Protein AF-A0A023FNY1-F1 (afdb_monomer_lite)

Sequence (167 aa):
QRTIRLSPEWPKGYYRKAEVEFKAEHYEDAMESFRKSLQFGADEPKVLEQLRKAKRELERQIRVDNQIPWVGAATGFVLGVLLVVFDVGIREQPLLVNPLWMTLVVMAASAVCYFFARFHRNTLQSQRKTLLEPPLDIFGMCSEKEEKKVPSGSGDAAQEEAKSKTS

Organism: Amblyomma cajennense (NCBI:txid34607)

Structure (mmCIF, N/CA/C/O backbone):
data_AF-A0A023FNY1-F1
#
_entry.id   AF-A0A023FNY1-F1
#
loop_
_atom_site.group_PDB
_atom_site.id
_atom_site.type_symbol
_atom_site.label_atom_id
_atom_site.label_alt_id
_atom_site.label_comp_id
_atom_site.label_asym_id
_atom_site.label_entity_id
_atom_site.label_seq_id
_atom_site.pdbx_PDB_ins_code
_atom_site.Cartn_x
_atom_site.Cartn_y
_atom_site.Cartn_z
_atom_site.occupancy
_atom_site.B_iso_or_equiv
_atom_site.auth_seq_id
_atom_site.auth_comp_id
_atom_site.auth_asym_id
_atom_site.auth_atom_id
_atom_site.pdbx_PDB_model_num
ATOM 1 N N . GLN A 1 1 ? 4.238 -2.567 -33.270 1.00 44.81 1 GLN A N 1
ATOM 2 C CA . GLN A 1 1 ? 4.963 -3.662 -32.580 1.00 44.81 1 GLN A CA 1
ATOM 3 C C . GLN A 1 1 ? 5.806 -4.503 -33.564 1.00 44.81 1 GLN A C 1
ATOM 5 O O . GLN A 1 1 ? 5.544 -5.684 -33.736 1.00 44.81 1 GLN A O 1
ATOM 10 N N . ARG A 1 2 ? 6.826 -3.939 -34.236 1.00 48.81 2 ARG A N 1
ATOM 11 C CA . ARG A 1 2 ? 7.672 -4.703 -35.195 1.00 48.81 2 ARG A CA 1
ATOM 12 C C . ARG A 1 2 ? 9.173 -4.739 -34.868 1.00 48.81 2 ARG A C 1
ATOM 14 O O . ARG A 1 2 ? 9.944 -5.257 -35.658 1.00 48.81 2 ARG A O 1
ATOM 21 N N . THR A 1 3 ? 9.605 -4.254 -33.705 1.00 44.47 3 THR A N 1
ATOM 22 C CA . THR A 1 3 ? 11.032 -4.261 -33.318 1.00 44.47 3 THR A CA 1
ATOM 23 C C . THR A 1 3 ? 11.441 -5.435 -32.425 1.00 44.47 3 THR A C 1
ATOM 25 O O . THR A 1 3 ? 12.621 -5.749 -32.357 1.00 44.47 3 THR A O 1
ATOM 28 N N . ILE A 1 4 ? 10.494 -6.130 -31.786 1.00 46.59 4 ILE A N 1
ATOM 29 C CA . ILE A 1 4 ? 10.798 -7.230 -30.844 1.00 46.59 4 ILE A CA 1
ATOM 30 C C . ILE A 1 4 ? 11.163 -8.535 -31.579 1.00 46.59 4 ILE A C 1
ATOM 32 O O . ILE A 1 4 ? 11.785 -9.417 -31.004 1.00 46.59 4 ILE A O 1
ATOM 36 N N . ARG A 1 5 ? 10.847 -8.655 -32.877 1.00 48.00 5 ARG A N 1
ATOM 37 C CA . ARG A 1 5 ? 11.195 -9.845 -33.675 1.00 48.00 5 ARG A CA 1
ATOM 38 C C . ARG A 1 5 ? 12.576 -9.776 -34.341 1.00 48.00 5 ARG A C 1
ATOM 40 O O . ARG A 1 5 ? 12.981 -10.767 -34.931 1.00 48.00 5 ARG A O 1
ATOM 47 N N . LEU A 1 6 ? 13.283 -8.640 -34.269 1.00 54.94 6 LEU A N 1
ATOM 48 C CA . LEU A 1 6 ? 14.548 -8.448 -34.996 1.00 54.94 6 LEU A CA 1
ATOM 49 C C . LEU A 1 6 ? 15.815 -8.724 -34.163 1.00 54.94 6 LEU A C 1
ATOM 51 O O . LEU A 1 6 ? 16.856 -8.973 -34.757 1.00 54.94 6 LEU A O 1
ATOM 55 N N . SER A 1 7 ? 15.764 -8.697 -32.822 1.00 49.12 7 SER A N 1
ATOM 56 C CA . SER A 1 7 ? 16.882 -9.087 -31.933 1.00 49.12 7 SER A CA 1
ATOM 57 C C . SER A 1 7 ? 16.383 -9.299 -30.485 1.00 49.12 7 SER A C 1
ATOM 59 O O . SER A 1 7 ? 16.051 -8.312 -29.824 1.00 49.12 7 SER A O 1
ATOM 61 N N . PRO A 1 8 ? 16.312 -10.541 -29.963 1.00 58.19 8 PRO A N 1
ATOM 62 C CA . PRO A 1 8 ? 15.825 -10.831 -28.602 1.00 58.19 8 PRO A CA 1
ATOM 63 C C . PRO A 1 8 ? 16.749 -10.329 -27.475 1.00 58.19 8 PRO A C 1
ATOM 65 O O . PRO A 1 8 ? 16.321 -10.239 -26.324 1.00 58.19 8 PRO A O 1
ATOM 68 N N . GLU A 1 9 ? 17.981 -9.942 -27.811 1.00 61.81 9 GLU A N 1
ATOM 69 C CA . GLU A 1 9 ? 19.026 -9.481 -26.889 1.00 61.81 9 GLU A CA 1
ATOM 70 C C . GLU A 1 9 ? 19.275 -7.970 -26.988 1.00 61.81 9 GLU A C 1
ATOM 72 O O . GLU A 1 9 ? 20.410 -7.514 -26.916 1.00 61.81 9 GLU A O 1
ATOM 77 N N . TRP A 1 10 ? 18.241 -7.150 -27.215 1.00 70.62 10 TRP A N 1
ATOM 78 C CA . TRP A 1 10 ? 18.431 -5.696 -27.242 1.00 70.62 10 TRP A CA 1
ATOM 79 C C . TRP A 1 10 ? 18.291 -5.082 -25.834 1.00 70.62 10 TRP A C 1
ATOM 81 O O . TRP A 1 10 ? 17.165 -4.785 -25.412 1.00 70.62 10 TRP A O 1
ATOM 91 N N . PRO A 1 11 ? 19.393 -4.798 -25.104 1.00 76.25 11 PRO A N 1
ATOM 92 C CA . PRO A 1 11 ? 19.345 -4.274 -23.732 1.00 76.25 11 PRO A CA 1
ATOM 93 C C . PRO A 1 11 ? 18.547 -2.967 -23.606 1.00 76.25 11 PRO A C 1
ATOM 95 O O . PRO A 1 11 ? 17.815 -2.750 -22.639 1.00 76.25 11 PRO A O 1
ATOM 98 N N . LYS A 1 12 ? 18.613 -2.103 -24.628 1.00 79.81 12 LYS A N 1
ATOM 99 C CA . LYS A 1 12 ? 17.896 -0.817 -24.662 1.00 79.81 12 LYS A CA 1
ATOM 100 C C . LYS A 1 12 ? 16.374 -0.984 -24.762 1.00 79.81 12 LYS A C 1
ATOM 102 O O . LYS A 1 12 ? 15.640 -0.100 -24.323 1.00 79.81 12 LYS A O 1
ATOM 107 N N . GLY A 1 13 ? 15.899 -2.095 -25.330 1.00 83.81 13 GLY A N 1
ATOM 108 C CA . GLY A 1 13 ? 14.476 -2.433 -25.400 1.00 83.81 13 GLY A CA 1
ATOM 109 C C . GLY A 1 13 ? 13.912 -2.786 -24.025 1.00 83.81 13 GLY A C 1
ATOM 110 O O . GLY A 1 13 ? 12.910 -2.205 -23.609 1.00 83.81 13 GLY A O 1
ATOM 111 N N . TYR A 1 14 ? 14.611 -3.656 -23.290 1.00 86.44 14 TYR A N 1
ATOM 112 C CA . TYR A 1 14 ? 14.255 -4.011 -21.913 1.00 86.44 14 TYR A CA 1
ATOM 113 C C . TYR A 1 14 ? 14.304 -2.805 -20.973 1.00 86.44 14 TYR A C 1
ATOM 115 O O . TYR A 1 14 ? 13.394 -2.635 -20.168 1.00 86.44 14 TYR A O 1
ATOM 123 N N . TYR A 1 15 ? 15.288 -1.912 -21.133 1.00 88.75 15 TYR A N 1
ATOM 124 C CA . TYR A 1 15 ? 15.352 -0.671 -20.356 1.00 88.75 15 TYR A CA 1
ATOM 125 C C . TYR A 1 15 ? 14.120 0.224 -20.568 1.00 88.75 15 TYR A C 1
ATOM 127 O O . TYR A 1 15 ? 13.527 0.709 -19.608 1.00 88.75 15 TYR A O 1
ATOM 135 N N . ARG A 1 16 ? 13.695 0.422 -21.824 1.00 88.12 16 ARG A N 1
ATOM 136 C CA . ARG A 1 16 ? 12.495 1.220 -22.132 1.00 88.12 16 ARG A CA 1
ATOM 137 C C . ARG A 1 16 ? 11.220 0.562 -21.617 1.00 88.12 16 ARG A C 1
ATOM 139 O O . ARG A 1 16 ? 10.349 1.262 -21.115 1.00 88.12 16 ARG A O 1
ATOM 146 N N . LYS A 1 17 ? 11.116 -0.765 -21.734 1.00 89.25 17 LYS A N 1
ATOM 147 C CA . LYS A 1 17 ? 10.001 -1.534 -21.172 1.00 89.25 17 LYS A CA 1
ATOM 148 C C . LYS A 1 17 ? 9.920 -1.335 -19.653 1.00 89.25 17 LYS A C 1
ATOM 150 O O . LYS A 1 17 ? 8.867 -0.950 -19.159 1.00 89.25 17 LYS A O 1
ATOM 155 N N . ALA A 1 18 ? 11.046 -1.477 -18.956 1.00 90.50 18 ALA A N 1
ATOM 156 C CA . ALA A 1 18 ? 11.138 -1.260 -17.515 1.00 90.50 18 ALA A CA 1
ATOM 157 C C . ALA A 1 18 ? 10.764 0.175 -17.106 1.00 90.50 18 ALA A C 1
ATOM 159 O O . ALA A 1 18 ? 10.120 0.378 -16.083 1.00 90.50 18 ALA A O 1
ATOM 160 N N . GLU A 1 19 ? 11.126 1.184 -17.905 1.00 90.12 19 GLU A N 1
ATOM 161 C CA . GLU A 1 19 ? 10.743 2.576 -17.641 1.00 90.12 19 GLU A CA 1
ATOM 162 C C . GLU A 1 19 ? 9.223 2.789 -17.744 1.00 90.12 19 GLU A C 1
ATOM 164 O O . GLU A 1 19 ? 8.644 3.528 -16.944 1.00 90.12 19 GLU A O 1
ATOM 169 N N . VAL A 1 20 ? 8.568 2.136 -18.709 1.00 89.94 20 VAL A N 1
ATOM 170 C CA . VAL A 1 20 ? 7.104 2.168 -18.854 1.00 89.94 20 VAL A CA 1
ATOM 171 C C . VAL A 1 20 ? 6.431 1.447 -17.685 1.00 89.94 20 VAL A C 1
ATOM 173 O O . VAL A 1 20 ? 5.525 2.013 -17.081 1.00 89.94 20 VAL A O 1
ATOM 176 N N . GLU A 1 21 ? 6.911 0.259 -17.310 1.00 89.38 21 GLU A N 1
ATOM 177 C CA . GLU A 1 21 ? 6.413 -0.502 -16.151 1.00 89.38 21 GLU A CA 1
ATOM 178 C C . GLU A 1 21 ? 6.595 0.280 -14.839 1.00 89.38 21 GLU A C 1
ATOM 180 O O . GLU A 1 21 ? 5.681 0.353 -14.017 1.00 89.38 21 GLU A O 1
ATOM 185 N N . PHE A 1 22 ? 7.732 0.963 -14.672 1.00 90.25 22 PHE A N 1
ATOM 186 C CA . PHE A 1 22 ? 7.990 1.820 -13.516 1.00 90.25 22 PHE A CA 1
ATOM 187 C C . PHE A 1 22 ? 7.002 2.994 -13.447 1.00 90.25 22 PHE A C 1
ATOM 189 O O . PHE A 1 22 ? 6.485 3.302 -12.373 1.00 90.25 22 PHE A O 1
ATOM 196 N N . LYS A 1 23 ? 6.703 3.638 -14.584 1.00 87.81 23 LYS A N 1
ATOM 197 C CA . LYS A 1 23 ? 5.699 4.717 -14.661 1.00 87.81 23 LYS A CA 1
ATOM 198 C C . LYS A 1 23 ? 4.268 4.214 -14.468 1.00 87.81 23 LYS A C 1
ATOM 200 O O . LYS A 1 23 ? 3.441 4.973 -13.979 1.00 87.81 23 LYS A O 1
ATOM 205 N N . ALA A 1 24 ? 3.989 2.957 -14.807 1.00 87.00 24 ALA A N 1
ATOM 206 C CA . ALA A 1 24 ? 2.711 2.300 -14.542 1.00 87.00 24 ALA A CA 1
ATOM 207 C C . ALA A 1 24 ? 2.532 1.890 -13.064 1.00 87.00 24 ALA A C 1
ATOM 209 O O . ALA A 1 24 ? 1.502 1.326 -12.712 1.00 87.00 24 ALA A O 1
ATOM 210 N N . GLU A 1 25 ? 3.512 2.176 -12.195 1.00 84.94 25 GLU A N 1
ATOM 211 C CA . GLU A 1 25 ? 3.566 1.744 -10.790 1.00 84.94 25 GLU A CA 1
ATOM 212 C C . GLU A 1 25 ? 3.659 0.220 -10.600 1.00 84.94 25 GLU A C 1
ATOM 214 O O . GLU A 1 25 ? 3.328 -0.305 -9.536 1.00 84.94 25 GLU A O 1
ATOM 219 N N . HIS A 1 26 ? 4.148 -0.494 -11.616 1.00 86.19 26 HIS A N 1
ATOM 220 C CA . HIS A 1 26 ? 4.447 -1.924 -11.565 1.00 86.19 26 HIS A CA 1
ATOM 221 C C . HIS A 1 26 ? 5.915 -2.129 -11.205 1.00 86.19 26 HIS A C 1
ATOM 223 O O . HIS A 1 26 ? 6.753 -2.471 -12.041 1.00 86.19 26 HIS A O 1
ATOM 229 N N . TYR A 1 27 ? 6.257 -1.861 -9.947 1.00 89.50 27 TYR A N 1
ATOM 230 C CA . TYR A 1 27 ? 7.657 -1.875 -9.528 1.00 89.50 27 TYR A CA 1
ATOM 231 C C . TYR A 1 27 ? 8.277 -3.280 -9.526 1.00 89.50 27 TYR A C 1
ATOM 233 O O . TYR A 1 27 ? 9.473 -3.395 -9.787 1.00 89.50 27 TYR A O 1
ATOM 241 N N . GLU A 1 28 ? 7.492 -4.337 -9.290 1.00 89.19 28 GLU A N 1
ATOM 242 C CA . GLU A 1 28 ? 7.970 -5.729 -9.356 1.00 89.19 28 GLU A CA 1
ATOM 243 C C . GLU A 1 28 ? 8.402 -6.110 -10.781 1.00 89.19 28 GLU A C 1
ATOM 245 O O . GLU A 1 28 ? 9.561 -6.480 -10.990 1.00 89.19 28 GLU A O 1
ATOM 250 N N . ASP A 1 29 ? 7.512 -5.919 -11.761 1.00 89.25 29 ASP A N 1
ATOM 251 C CA . ASP A 1 29 ? 7.772 -6.210 -13.178 1.00 89.25 29 ASP A CA 1
ATOM 252 C C . ASP A 1 29 ? 8.922 -5.343 -13.716 1.00 89.25 29 ASP A C 1
ATOM 254 O O . ASP A 1 29 ? 9.862 -5.842 -14.346 1.00 89.25 29 ASP A O 1
ATOM 258 N N . ALA A 1 30 ? 8.921 -4.049 -13.369 1.00 90.50 30 ALA A N 1
ATOM 259 C CA . ALA A 1 30 ? 9.974 -3.117 -13.760 1.00 90.50 30 ALA A CA 1
ATOM 260 C C . ALA A 1 30 ? 11.354 -3.552 -13.245 1.00 90.50 30 ALA A C 1
ATOM 262 O O . ALA A 1 30 ? 12.349 -3.446 -13.966 1.00 90.50 30 ALA A O 1
ATOM 263 N N . MET A 1 31 ? 11.444 -4.061 -12.010 1.00 92.69 31 MET A N 1
ATOM 264 C CA . MET A 1 31 ? 12.701 -4.579 -11.463 1.00 92.69 31 MET A CA 1
ATOM 265 C C . MET A 1 31 ? 13.208 -5.793 -12.243 1.00 92.69 31 MET A C 1
ATOM 267 O O . MET A 1 31 ? 14.418 -5.922 -12.448 1.00 92.69 31 MET A O 1
ATOM 271 N N . GLU A 1 32 ? 12.319 -6.685 -12.674 1.00 90.94 32 GLU A N 1
ATOM 272 C CA . GLU A 1 32 ? 12.692 -7.839 -13.490 1.00 90.94 32 GLU A CA 1
ATOM 273 C C . GLU A 1 32 ? 13.185 -7.408 -14.879 1.00 90.94 32 GLU A C 1
ATOM 275 O O . GLU A 1 32 ? 14.255 -7.842 -15.318 1.00 90.94 32 GLU A O 1
ATOM 280 N N . SER A 1 33 ? 12.472 -6.489 -15.535 1.00 90.25 33 SER A N 1
ATOM 281 C CA . SER A 1 33 ? 12.871 -5.919 -16.826 1.00 90.25 33 SER A CA 1
ATOM 282 C C . SER A 1 33 ? 14.204 -5.159 -16.743 1.00 90.25 33 SER A C 1
ATOM 284 O O . SER A 1 33 ? 15.057 -5.315 -17.623 1.00 90.25 33 SER A O 1
ATOM 286 N N . PHE A 1 34 ? 14.452 -4.404 -15.665 1.00 91.88 34 PHE A N 1
ATOM 287 C CA . PHE A 1 34 ? 15.748 -3.757 -15.427 1.00 91.88 34 PHE A CA 1
ATOM 288 C C . PHE A 1 34 ? 16.875 -4.778 -15.228 1.00 91.88 34 PHE A C 1
ATOM 290 O O . PHE A 1 34 ? 17.933 -4.631 -15.844 1.00 91.88 34 PHE A O 1
ATOM 297 N N . ARG A 1 35 ? 16.663 -5.841 -14.441 1.00 90.81 35 ARG A N 1
ATOM 298 C CA . ARG A 1 35 ? 17.661 -6.915 -14.265 1.00 90.81 35 ARG A CA 1
ATOM 299 C C . ARG A 1 35 ? 18.006 -7.599 -15.585 1.00 90.81 35 ARG A C 1
ATOM 301 O O . ARG A 1 35 ? 19.186 -7.786 -15.867 1.00 90.81 35 ARG A O 1
ATOM 308 N N . LYS A 1 36 ? 17.002 -7.912 -16.411 1.00 89.12 36 LYS A N 1
ATOM 309 C CA . LYS A 1 36 ? 17.214 -8.474 -17.756 1.00 89.12 36 LYS A CA 1
ATOM 310 C C . LYS A 1 36 ? 18.044 -7.529 -18.625 1.00 89.12 36 LYS A C 1
ATOM 312 O O . LYS A 1 36 ? 18.960 -7.974 -19.301 1.00 89.12 36 LYS A O 1
ATOM 317 N N . SER A 1 37 ? 17.799 -6.218 -18.561 1.00 87.31 37 SER A N 1
ATOM 318 C CA . SER A 1 37 ? 18.604 -5.259 -19.330 1.00 87.31 37 SER A CA 1
ATOM 319 C C . SER A 1 37 ? 20.085 -5.223 -18.914 1.00 87.31 37 SER A C 1
ATOM 321 O O . SER A 1 37 ? 20.928 -5.122 -19.801 1.00 87.31 37 SER A O 1
ATOM 323 N N . LEU A 1 38 ? 20.418 -5.386 -17.622 1.00 88.19 38 LEU A N 1
ATOM 324 C CA . LEU A 1 38 ? 21.818 -5.529 -17.176 1.00 88.19 38 LEU A CA 1
ATOM 325 C C . LEU A 1 38 ? 22.455 -6.814 -17.720 1.00 88.19 38 LEU A C 1
ATOM 327 O O . LEU A 1 38 ? 23.578 -6.775 -18.206 1.00 88.19 38 LEU A O 1
ATOM 331 N N . GLN A 1 39 ? 21.727 -7.937 -17.699 1.00 86.75 39 GLN A N 1
ATOM 332 C CA . GLN A 1 39 ? 22.237 -9.222 -18.199 1.00 86.75 39 GLN A CA 1
ATOM 333 C C . GLN A 1 39 ? 22.650 -9.161 -19.678 1.00 86.75 39 GLN A C 1
ATOM 335 O O . GLN A 1 39 ? 23.634 -9.785 -20.059 1.00 86.75 39 GLN A O 1
ATOM 340 N N . PHE A 1 40 ? 21.939 -8.376 -20.494 1.00 83.44 40 PHE A N 1
ATOM 341 C CA . PHE A 1 40 ? 22.250 -8.176 -21.914 1.00 83.44 40 PHE A CA 1
ATOM 342 C C . PHE A 1 40 ? 23.232 -7.016 -22.186 1.00 83.44 40 PHE A C 1
ATOM 344 O O . PHE A 1 40 ? 23.392 -6.612 -23.337 1.00 83.44 40 PHE A O 1
ATOM 351 N N . GLY A 1 41 ? 23.876 -6.448 -21.160 1.00 78.06 41 GLY A N 1
ATOM 352 C CA . GLY A 1 41 ? 24.911 -5.419 -21.325 1.00 78.06 41 GLY A CA 1
ATOM 353 C C . GLY A 1 41 ? 24.384 -3.993 -21.525 1.00 78.06 41 GLY A C 1
ATOM 354 O O . GLY A 1 41 ? 24.986 -3.206 -22.257 1.00 78.06 41 GLY A O 1
ATOM 355 N N . ALA A 1 42 ? 23.246 -3.637 -20.916 1.00 78.75 42 ALA A N 1
ATOM 356 C CA . ALA A 1 42 ? 22.830 -2.234 -20.820 1.00 78.75 42 ALA A CA 1
ATOM 357 C C . ALA A 1 42 ? 23.846 -1.394 -20.022 1.00 78.75 42 ALA A C 1
ATOM 359 O O . ALA A 1 42 ? 24.664 -1.924 -19.282 1.00 78.75 42 ALA A O 1
ATOM 360 N N . ASP A 1 43 ? 23.745 -0.068 -20.143 1.00 79.44 43 ASP A N 1
ATOM 361 C CA . ASP A 1 43 ? 24.565 0.908 -19.413 1.00 79.44 43 ASP A CA 1
ATOM 362 C C . ASP A 1 43 ? 24.435 0.746 -17.882 1.00 79.44 43 ASP A C 1
ATOM 364 O O . ASP A 1 43 ? 23.532 1.301 -17.245 1.00 79.44 43 ASP A O 1
ATOM 368 N N . GLU A 1 44 ? 25.337 -0.057 -17.315 1.00 78.94 44 GLU A N 1
ATOM 369 C CA . GLU A 1 44 ? 25.412 -0.479 -15.912 1.00 78.94 44 GLU A CA 1
ATOM 370 C C . GLU A 1 44 ? 25.109 0.647 -14.906 1.00 78.94 44 GLU A C 1
ATOM 372 O O . GLU A 1 44 ? 24.149 0.506 -14.142 1.00 78.94 44 GLU A O 1
ATOM 377 N N . PRO A 1 45 ? 25.824 1.793 -14.888 1.00 86.31 45 PRO A N 1
ATOM 378 C CA . PRO A 1 45 ? 25.617 2.816 -13.862 1.00 86.31 45 PRO A CA 1
ATOM 379 C C . PRO A 1 45 ? 24.210 3.423 -13.901 1.00 86.31 45 PRO A C 1
ATOM 381 O O . PRO A 1 45 ? 23.570 3.575 -12.856 1.00 86.31 45 PRO A O 1
ATOM 384 N N . LYS A 1 46 ? 23.697 3.729 -15.099 1.00 87.81 46 LYS A N 1
ATOM 385 C CA . LYS A 1 46 ? 22.388 4.370 -15.266 1.00 87.81 46 LYS A CA 1
ATOM 386 C C . LYS A 1 46 ? 21.246 3.416 -14.939 1.00 87.81 46 LYS A C 1
ATOM 388 O O . LYS A 1 46 ? 20.286 3.804 -14.268 1.00 87.81 46 LYS A O 1
ATOM 393 N N . VAL A 1 47 ? 21.316 2.175 -15.418 1.00 88.50 47 VAL A N 1
ATOM 394 C CA . VAL A 1 47 ? 20.247 1.201 -15.168 1.00 88.50 47 VAL A CA 1
ATOM 395 C C . VAL A 1 47 ? 20.234 0.763 -13.706 1.00 88.50 47 VAL A C 1
ATOM 397 O O . VAL A 1 47 ? 19.162 0.640 -13.112 1.00 88.50 47 VAL A O 1
ATOM 400 N N . LEU A 1 48 ? 21.402 0.607 -13.087 1.00 90.75 48 LEU A N 1
ATOM 401 C CA . LEU A 1 48 ? 21.514 0.235 -11.681 1.00 90.75 48 LEU A CA 1
ATOM 402 C C . LEU A 1 48 ? 20.923 1.302 -10.747 1.00 90.75 48 LEU A C 1
ATOM 404 O O . LEU A 1 48 ? 20.290 0.961 -9.744 1.00 90.75 48 LEU A O 1
ATOM 408 N N . GLU A 1 49 ? 21.077 2.589 -11.068 1.00 92.50 49 GLU A N 1
ATOM 409 C CA . GLU A 1 49 ? 20.418 3.672 -10.328 1.00 92.50 49 GLU A CA 1
ATOM 410 C C . GLU A 1 49 ? 18.886 3.560 -10.399 1.00 92.50 49 GLU A C 1
ATOM 412 O O . GLU A 1 49 ? 18.211 3.605 -9.364 1.00 92.50 49 GLU A O 1
ATOM 417 N N . GLN A 1 50 ? 18.336 3.343 -11.598 1.00 91.44 50 GLN A N 1
ATOM 418 C CA . GLN A 1 50 ? 16.892 3.169 -11.795 1.00 91.44 50 GLN A CA 1
ATOM 419 C C . GLN A 1 50 ? 16.367 1.913 -11.091 1.00 91.44 50 GLN A C 1
ATOM 421 O O . GLN A 1 50 ? 15.333 1.973 -10.428 1.00 91.44 50 GLN A O 1
ATOM 426 N N . LEU A 1 51 ? 17.112 0.805 -11.128 1.00 93.12 51 LEU A N 1
ATOM 427 C CA . LEU A 1 51 ? 16.770 -0.425 -10.412 1.00 93.12 51 LEU A CA 1
ATOM 428 C C . LEU A 1 51 ? 16.715 -0.203 -8.893 1.00 93.12 51 LEU A C 1
ATOM 430 O O . LEU A 1 51 ? 15.784 -0.658 -8.227 1.00 93.12 51 LEU A O 1
ATOM 434 N N . ARG A 1 52 ? 17.682 0.530 -8.325 1.00 93.69 52 ARG A N 1
ATOM 435 C CA . ARG A 1 52 ? 17.670 0.897 -6.897 1.00 93.69 52 ARG A CA 1
ATOM 436 C C . ARG A 1 52 ? 16.503 1.813 -6.548 1.00 93.69 52 ARG A C 1
ATOM 438 O O . ARG A 1 52 ? 15.979 1.735 -5.436 1.00 93.69 52 ARG A O 1
ATOM 445 N N . LYS A 1 53 ? 16.112 2.706 -7.458 1.00 93.81 53 LYS A N 1
ATOM 446 C CA . LYS A 1 53 ? 14.930 3.556 -7.288 1.00 93.81 53 LYS A CA 1
ATOM 447 C C . LYS A 1 53 ? 13.649 2.715 -7.296 1.00 93.81 53 LYS A C 1
ATOM 449 O O . LYS A 1 53 ? 12.879 2.818 -6.349 1.00 93.81 53 LYS A O 1
ATOM 454 N N . ALA A 1 54 ? 13.488 1.822 -8.273 1.00 92.62 54 ALA A N 1
ATOM 455 C CA . ALA A 1 54 ? 12.369 0.881 -8.357 1.00 92.62 54 ALA A CA 1
ATOM 456 C C . ALA A 1 54 ? 12.237 0.016 -7.098 1.00 92.62 54 AL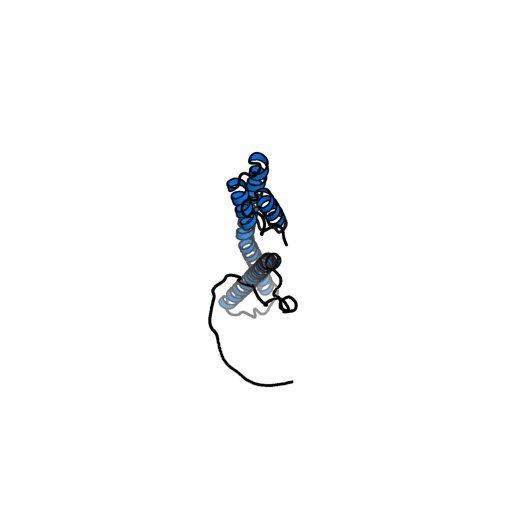A A C 1
ATOM 458 O O . ALA A 1 54 ? 11.154 -0.076 -6.528 1.00 92.62 54 ALA A O 1
ATOM 459 N N . LYS A 1 55 ? 13.353 -0.522 -6.593 1.00 94.12 55 LYS A N 1
ATOM 460 C CA . LYS A 1 55 ? 13.364 -1.308 -5.353 1.00 94.12 55 LYS A CA 1
ATOM 461 C C . LYS A 1 55 ? 12.880 -0.511 -4.137 1.00 94.12 55 LYS A C 1
ATOM 463 O O . LYS A 1 55 ? 12.101 -1.026 -3.342 1.00 94.12 55 LYS A O 1
ATOM 468 N N . ARG A 1 56 ? 13.327 0.741 -3.990 1.00 94.56 56 ARG A N 1
ATOM 469 C CA . ARG A 1 56 ? 12.901 1.607 -2.877 1.00 94.56 56 ARG A CA 1
ATOM 470 C C . ARG A 1 56 ? 11.406 1.909 -2.925 1.00 94.56 56 ARG A C 1
ATOM 472 O O . ARG A 1 56 ? 10.759 1.873 -1.882 1.00 94.56 56 ARG A O 1
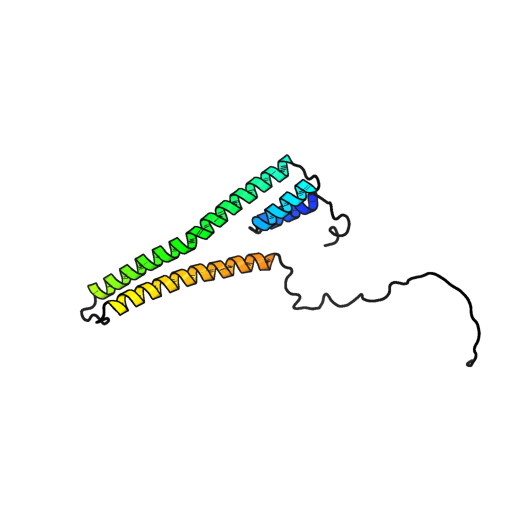ATOM 479 N N . GLU A 1 57 ? 10.864 2.186 -4.109 1.00 91.88 57 GLU A N 1
ATOM 480 C CA . GLU A 1 57 ? 9.427 2.447 -4.256 1.00 91.88 57 GLU A CA 1
ATOM 481 C C . GLU A 1 57 ? 8.586 1.185 -4.038 1.00 91.88 57 GLU A C 1
ATOM 483 O O . GLU A 1 57 ? 7.536 1.266 -3.407 1.00 91.88 57 GLU A O 1
ATOM 488 N N . LEU A 1 58 ? 9.078 0.008 -4.443 1.00 91.38 58 LEU A N 1
ATOM 489 C CA . LEU A 1 58 ? 8.435 -1.271 -4.133 1.00 91.38 58 LEU A CA 1
ATOM 490 C C . LEU A 1 58 ? 8.359 -1.520 -2.622 1.00 91.38 58 LEU A C 1
ATOM 492 O O . LEU A 1 58 ? 7.290 -1.811 -2.096 1.00 91.38 58 LEU A O 1
ATOM 496 N N . GLU A 1 59 ? 9.471 -1.368 -1.899 1.00 91.38 59 GLU A N 1
ATOM 497 C CA . GLU A 1 59 ? 9.485 -1.528 -0.437 1.00 91.38 59 GLU A CA 1
ATOM 498 C C . GLU A 1 59 ? 8.549 -0.527 0.253 1.00 91.38 59 GLU A C 1
ATOM 500 O O . GLU A 1 59 ? 7.887 -0.855 1.245 1.00 91.38 59 GLU A O 1
ATOM 505 N N . ARG A 1 60 ? 8.466 0.696 -0.283 1.00 90.00 60 ARG A N 1
ATOM 506 C CA . ARG A 1 60 ? 7.543 1.721 0.202 1.00 90.00 60 ARG A CA 1
ATOM 507 C C . ARG A 1 60 ? 6.092 1.324 -0.040 1.00 90.00 60 ARG A C 1
ATOM 509 O O . ARG A 1 60 ? 5.302 1.413 0.901 1.00 90.00 60 ARG A O 1
ATOM 516 N N . GLN A 1 61 ? 5.763 0.860 -1.245 1.00 87.38 61 GLN A N 1
ATOM 517 C CA . GLN A 1 61 ? 4.441 0.329 -1.566 1.00 87.38 61 GLN A CA 1
ATOM 518 C C . GLN A 1 61 ? 4.099 -0.840 -0.647 1.00 87.38 61 GLN A C 1
ATOM 520 O O . GLN A 1 61 ? 3.107 -0.748 0.052 1.00 87.38 61 GLN A O 1
ATOM 525 N N . ILE A 1 62 ? 4.946 -1.864 -0.514 1.00 86.44 62 ILE A N 1
ATOM 526 C CA . ILE A 1 62 ? 4.691 -3.020 0.369 1.00 86.44 62 ILE A CA 1
ATOM 527 C C . ILE A 1 62 ? 4.405 -2.581 1.813 1.00 86.44 62 ILE A C 1
ATOM 529 O O . ILE A 1 62 ? 3.501 -3.106 2.467 1.00 86.44 62 ILE A O 1
ATOM 533 N N . ARG A 1 63 ? 5.149 -1.598 2.336 1.00 86.69 63 ARG A N 1
ATOM 534 C CA . ARG A 1 63 ? 4.937 -1.100 3.702 1.00 86.69 63 ARG A CA 1
ATOM 535 C C . ARG A 1 63 ? 3.590 -0.399 3.858 1.00 86.69 63 ARG A C 1
ATOM 537 O O . ARG A 1 63 ? 2.868 -0.685 4.811 1.00 86.69 63 ARG A O 1
ATOM 544 N N . VAL A 1 64 ? 3.262 0.507 2.940 1.00 83.00 64 VAL A N 1
ATOM 545 C CA . VAL A 1 64 ? 1.962 1.193 2.913 1.00 83.00 64 VAL A CA 1
ATOM 546 C C . VAL A 1 64 ? 0.843 0.168 2.724 1.00 83.00 64 VAL A C 1
ATOM 548 O O . VAL A 1 64 ? -0.193 0.230 3.390 1.00 83.00 64 VAL A O 1
ATOM 551 N N . ASP A 1 65 ? 1.093 -0.839 1.895 1.00 82.50 65 ASP A N 1
ATOM 552 C CA . ASP A 1 65 ? 0.163 -1.902 1.572 1.00 82.50 65 ASP A CA 1
ATOM 553 C C . ASP A 1 65 ? -0.204 -2.739 2.790 1.00 82.50 65 ASP A C 1
ATOM 555 O O . ASP A 1 65 ? -1.385 -3.002 3.040 1.00 82.50 65 ASP A O 1
ATOM 559 N N . ASN A 1 66 ? 0.804 -3.057 3.595 1.00 85.12 66 ASN A N 1
ATOM 560 C CA . ASN A 1 66 ? 0.631 -3.746 4.858 1.00 85.12 66 ASN A CA 1
ATOM 561 C C . ASN A 1 66 ? -0.037 -2.873 5.919 1.00 85.12 66 ASN A C 1
ATOM 563 O O . ASN A 1 66 ? -0.773 -3.421 6.726 1.00 85.12 66 ASN A O 1
ATOM 567 N N . GLN A 1 67 ? 0.173 -1.553 5.942 1.00 84.44 67 GLN A N 1
ATOM 568 C CA . GLN A 1 67 ? -0.370 -0.673 6.990 1.00 84.44 67 GLN A CA 1
ATOM 569 C C . GLN A 1 67 ? -1.835 -0.265 6.773 1.00 84.44 67 GLN A C 1
ATOM 571 O O . GLN A 1 67 ? -2.603 -0.227 7.733 1.00 84.44 67 GLN A O 1
ATOM 576 N N . ILE A 1 68 ? -2.257 -0.014 5.532 1.00 81.31 68 ILE A N 1
ATOM 577 C CA . ILE A 1 68 ? -3.636 0.382 5.179 1.00 81.31 68 ILE A CA 1
ATOM 578 C C . ILE A 1 68 ? -4.740 -0.490 5.827 1.00 81.31 68 ILE A C 1
ATOM 580 O O . ILE A 1 68 ? -5.677 0.094 6.378 1.00 81.31 68 ILE A O 1
ATOM 584 N N . PRO A 1 69 ? -4.685 -1.843 5.823 1.00 83.19 69 PRO A N 1
ATOM 585 C CA . PRO A 1 69 ? -5.739 -2.656 6.440 1.00 83.19 69 PRO A CA 1
ATOM 586 C C . PRO A 1 69 ? -5.845 -2.464 7.962 1.00 83.19 69 PRO A C 1
ATOM 588 O O . PRO A 1 69 ? -6.948 -2.523 8.504 1.00 83.19 69 PRO A O 1
ATOM 591 N N . TRP A 1 70 ? -4.732 -2.194 8.650 1.00 84.31 70 TRP A N 1
ATOM 592 C CA . TRP A 1 70 ? -4.724 -1.962 10.100 1.00 84.31 70 TRP A CA 1
ATOM 593 C C . TRP A 1 70 ? -5.286 -0.593 10.462 1.00 84.31 70 TRP A C 1
ATOM 595 O O . TRP A 1 70 ? -6.041 -0.483 11.424 1.00 84.31 70 TRP A O 1
ATOM 605 N N . VAL A 1 71 ? -4.971 0.437 9.671 1.00 85.56 71 VAL A N 1
ATOM 606 C CA . VAL A 1 71 ? -5.530 1.782 9.869 1.00 85.56 71 VAL A CA 1
ATOM 607 C C . VAL A 1 71 ? -7.049 1.752 9.680 1.00 85.56 71 VAL A C 1
ATOM 609 O O . VAL A 1 71 ? -7.774 2.274 10.520 1.00 85.56 71 VAL A O 1
ATOM 612 N N . GLY A 1 72 ? -7.543 1.057 8.647 1.00 84.38 72 GLY A N 1
ATOM 613 C CA . GLY A 1 72 ? -8.983 0.881 8.425 1.00 84.38 72 GLY A CA 1
ATOM 614 C C . GLY A 1 72 ? -9.693 0.146 9.569 1.00 84.38 72 GLY A C 1
ATOM 615 O O . GLY A 1 72 ? -10.758 0.581 10.010 1.00 84.38 72 GLY A O 1
ATOM 616 N N . ALA A 1 73 ? -9.088 -0.924 10.097 1.00 87.00 73 ALA A N 1
ATOM 617 C CA . ALA A 1 73 ? -9.622 -1.643 11.255 1.00 87.00 73 ALA A CA 1
ATOM 618 C C . ALA A 1 73 ? -9.646 -0.769 12.524 1.00 87.00 73 ALA A C 1
ATOM 620 O O . ALA A 1 73 ? -10.654 -0.738 13.229 1.00 87.00 73 ALA A O 1
ATOM 621 N N . ALA A 1 74 ? -8.571 -0.020 12.791 1.00 89.38 74 ALA A N 1
ATOM 622 C CA . ALA A 1 74 ? -8.471 0.863 13.952 1.00 89.38 74 ALA A CA 1
ATOM 623 C C . ALA A 1 74 ? -9.502 2.001 13.897 1.00 89.38 74 ALA A C 1
ATOM 625 O O . ALA A 1 74 ? -10.208 2.240 14.876 1.00 89.38 74 ALA A O 1
ATOM 626 N N . THR A 1 75 ? -9.649 2.665 12.745 1.00 88.25 75 THR A N 1
ATOM 627 C CA . THR A 1 75 ? -10.651 3.726 12.564 1.00 88.25 75 THR A CA 1
ATOM 628 C C . THR A 1 75 ? -12.076 3.187 12.713 1.00 88.25 75 THR A C 1
ATOM 630 O O . THR A 1 75 ? -12.895 3.817 13.382 1.00 88.25 75 THR A O 1
ATOM 633 N N . GLY A 1 76 ? -12.370 2.002 12.163 1.00 88.81 76 GLY A N 1
ATOM 634 C CA . GLY A 1 76 ? -13.676 1.352 12.314 1.00 88.81 76 GLY A CA 1
ATOM 635 C C . GLY A 1 76 ? -13.995 0.965 13.761 1.00 88.81 76 GLY A C 1
ATOM 636 O O . GLY A 1 76 ? -15.125 1.143 14.209 1.00 88.81 76 GLY A O 1
ATOM 637 N N . PHE A 1 77 ? -12.999 0.498 14.519 1.00 90.06 77 PHE A N 1
ATOM 638 C CA . PHE A 1 77 ? -13.160 0.189 15.940 1.00 90.06 77 PHE A CA 1
ATOM 639 C C . PHE A 1 77 ? -13.475 1.443 16.768 1.00 90.06 77 PHE A C 1
ATOM 641 O O . PHE A 1 77 ? -14.433 1.437 17.538 1.00 90.06 77 PHE A O 1
ATOM 648 N N . VAL A 1 78 ? -12.732 2.538 16.569 1.00 92.69 78 VAL A N 1
ATOM 649 C CA . VAL A 1 78 ? -12.960 3.805 17.290 1.00 92.69 78 VAL A CA 1
ATOM 650 C C . VAL A 1 78 ? -14.358 4.363 17.005 1.00 92.69 78 VAL A C 1
ATOM 652 O O . VAL A 1 78 ? -15.065 4.738 17.940 1.00 92.69 78 VAL A O 1
ATOM 655 N N . LEU A 1 79 ? -14.792 4.367 15.738 1.00 88.62 79 LEU A N 1
ATOM 656 C CA . LEU A 1 79 ? -16.140 4.811 15.364 1.00 88.62 79 LEU A CA 1
ATOM 657 C C . LEU A 1 79 ? -17.234 3.887 15.915 1.00 88.62 79 LEU A C 1
ATOM 659 O O . LEU A 1 79 ? -18.267 4.376 16.367 1.00 88.62 79 LEU A O 1
ATOM 663 N N . GLY A 1 80 ? -17.008 2.571 15.923 1.00 88.25 80 GLY A N 1
ATOM 664 C CA . GLY A 1 80 ? -17.948 1.602 16.489 1.00 88.25 80 GLY A CA 1
ATOM 665 C C . GLY A 1 80 ? -18.141 1.783 17.996 1.00 88.25 80 GLY A C 1
ATOM 666 O O . GLY A 1 80 ? -19.275 1.820 18.469 1.00 88.25 80 GLY A O 1
ATOM 667 N N . VAL A 1 81 ? -17.050 1.969 18.745 1.00 88.06 81 VAL A N 1
ATOM 668 C CA . VAL A 1 81 ? -17.099 2.250 20.191 1.00 88.06 81 VAL A CA 1
ATOM 669 C C . VAL A 1 81 ? -17.816 3.575 20.466 1.00 88.06 81 VAL A C 1
ATOM 671 O O . VAL A 1 81 ? -18.658 3.633 21.359 1.00 88.06 81 VAL A O 1
ATOM 674 N N . LEU A 1 82 ? -17.546 4.621 19.677 1.00 87.69 82 LEU A N 1
ATOM 675 C CA . LEU A 1 82 ? -18.225 5.915 19.798 1.00 87.69 82 LEU A CA 1
ATOM 676 C C . LEU A 1 82 ? -19.746 5.786 19.609 1.00 87.69 82 LEU A C 1
ATOM 678 O O . LEU A 1 82 ? -20.511 6.350 20.387 1.00 87.69 82 LEU A O 1
ATOM 682 N N . LEU A 1 83 ? -20.184 5.021 18.605 1.00 83.75 83 LEU A N 1
ATOM 683 C CA . LEU A 1 83 ? -21.601 4.789 18.308 1.00 83.75 83 LEU A CA 1
ATOM 684 C C . LEU A 1 83 ? -22.305 4.088 19.477 1.00 83.75 83 LEU A C 1
ATOM 686 O O . LEU A 1 83 ? -23.399 4.478 19.873 1.00 83.75 83 LEU A O 1
ATOM 690 N N . VAL A 1 84 ? -21.639 3.101 20.077 1.00 85.38 84 VAL A N 1
ATOM 691 C CA . VAL A 1 84 ? -22.140 2.387 21.255 1.00 85.38 84 VAL A CA 1
ATOM 692 C C . VAL A 1 84 ? -22.271 3.304 22.469 1.00 85.38 84 VAL A C 1
ATOM 694 O O . VAL A 1 84 ? -23.284 3.261 23.164 1.00 85.38 84 VAL A O 1
ATOM 697 N N . VAL A 1 85 ? -21.280 4.164 22.714 1.00 84.06 85 VAL A N 1
ATOM 698 C CA . VAL A 1 85 ? -21.341 5.154 23.801 1.00 84.06 85 VAL A CA 1
ATOM 699 C C . VAL A 1 85 ? -22.478 6.152 23.569 1.00 84.06 85 VAL A C 1
ATOM 701 O O . VAL A 1 85 ? -23.184 6.505 24.511 1.00 84.06 85 VAL A O 1
ATOM 704 N N . PHE A 1 86 ? -22.690 6.577 22.323 1.00 82.06 86 PHE A N 1
ATOM 705 C CA . PHE A 1 86 ? -23.777 7.482 21.954 1.00 82.06 86 PHE A CA 1
ATOM 706 C C . PHE A 1 86 ? -25.160 6.839 22.151 1.00 82.06 86 PHE A C 1
ATOM 708 O O . PHE A 1 86 ? -26.070 7.487 22.663 1.00 82.06 86 PHE A O 1
ATOM 715 N N . ASP A 1 87 ? -25.309 5.558 21.801 1.00 79.56 87 ASP A N 1
ATOM 716 C CA . ASP A 1 87 ? -26.561 4.810 21.964 1.00 79.56 87 ASP A CA 1
ATOM 717 C C . ASP A 1 87 ? -26.930 4.611 23.445 1.00 79.56 87 ASP A C 1
ATOM 719 O O . ASP A 1 87 ? -28.079 4.835 23.822 1.00 79.56 87 ASP A O 1
ATOM 723 N N . VAL A 1 88 ? -25.948 4.296 24.303 1.00 75.88 88 VAL A N 1
ATOM 724 C CA . VAL A 1 88 ? -26.154 4.149 25.760 1.00 75.88 88 VAL A CA 1
ATOM 725 C C . VAL A 1 88 ? -26.347 5.493 26.465 1.00 75.88 88 VAL A C 1
ATOM 727 O O . VAL A 1 88 ? -27.084 5.570 27.444 1.00 75.88 88 VAL A O 1
ATOM 730 N N . GLY A 1 89 ? -25.678 6.552 26.005 1.00 75.88 89 GLY A N 1
ATOM 731 C CA . GLY A 1 89 ? -25.699 7.857 26.669 1.00 75.88 89 GLY A CA 1
ATOM 732 C C . GLY A 1 89 ? -26.937 8.709 26.384 1.00 75.88 89 GLY A C 1
ATOM 733 O O . GLY A 1 89 ? -27.230 9.608 27.166 1.00 75.88 89 GLY A O 1
ATOM 734 N N . ILE A 1 90 ? -27.642 8.469 25.270 1.00 73.31 90 ILE A N 1
ATOM 735 C CA . ILE A 1 90 ? -28.707 9.368 24.783 1.00 73.31 90 ILE A CA 1
ATOM 736 C C . ILE A 1 90 ? -30.091 8.697 24.731 1.00 73.31 90 ILE A C 1
ATOM 738 O O . ILE A 1 90 ? -31.098 9.404 24.767 1.00 73.31 90 ILE A O 1
ATOM 742 N N . ARG A 1 91 ? -30.198 7.359 24.680 1.00 71.88 91 ARG A N 1
ATOM 743 C CA . ARG A 1 91 ? -31.505 6.671 24.696 1.00 71.88 91 ARG A CA 1
ATOM 744 C C . ARG A 1 91 ? -31.924 6.267 26.109 1.00 71.88 91 ARG A C 1
ATOM 746 O O . ARG A 1 91 ? -31.258 5.471 26.755 1.00 71.88 91 ARG A O 1
ATOM 753 N N . GLU A 1 92 ? -33.116 6.692 26.525 1.00 64.44 92 GLU A N 1
ATOM 754 C CA . GLU A 1 92 ? -33.749 6.254 27.784 1.00 64.44 92 GLU A CA 1
ATOM 755 C C . GLU A 1 92 ? -34.289 4.807 27.742 1.00 64.44 92 GLU A C 1
ATOM 757 O O . GLU A 1 92 ? -34.670 4.249 28.768 1.00 64.44 92 GLU A O 1
ATOM 762 N N . GLN A 1 93 ? -34.300 4.168 26.565 1.00 63.59 93 GLN A N 1
ATOM 763 C CA . GLN A 1 93 ? -34.649 2.755 26.394 1.00 63.59 93 GLN A CA 1
ATOM 764 C C . GLN A 1 93 ? -33.502 2.026 25.681 1.00 63.59 93 GLN A C 1
ATOM 766 O O . GLN A 1 93 ? -33.383 2.142 24.456 1.00 63.59 93 GLN A O 1
ATOM 771 N N . PRO A 1 94 ? -32.641 1.285 26.405 1.00 62.25 94 PRO A N 1
ATOM 772 C CA . PRO A 1 94 ? -31.595 0.489 25.780 1.00 62.25 94 PRO A CA 1
ATOM 773 C C . PRO A 1 94 ? -32.248 -0.645 24.975 1.00 62.25 94 PRO A C 1
ATOM 775 O O . PRO A 1 94 ? -32.705 -1.643 25.528 1.00 62.25 94 PRO A O 1
ATOM 778 N N . LEU A 1 95 ? -32.308 -0.490 23.649 1.00 55.31 95 LEU A N 1
ATOM 779 C CA . LEU A 1 95 ? -32.878 -1.479 22.717 1.00 55.31 95 LEU A CA 1
ATOM 780 C C . LEU A 1 95 ? -32.090 -2.805 22.693 1.00 55.31 95 LEU A C 1
ATOM 782 O O . LEU A 1 95 ? -32.587 -3.818 22.206 1.00 55.31 95 LEU A O 1
ATOM 786 N N . LEU A 1 96 ? -30.871 -2.814 23.238 1.00 58.81 96 LEU A N 1
ATOM 787 C CA . LEU A 1 96 ? -29.987 -3.970 23.343 1.00 58.81 96 LEU A CA 1
ATOM 788 C C . LEU A 1 96 ? -29.932 -4.444 24.800 1.00 58.81 96 LEU A C 1
ATOM 790 O O . LEU A 1 96 ? -28.991 -4.156 25.530 1.00 58.81 96 LEU A O 1
ATOM 794 N N . VAL A 1 97 ? -30.945 -5.202 25.223 1.00 63.28 97 VAL A N 1
ATOM 795 C CA . VAL A 1 97 ? -31.056 -5.759 26.591 1.00 63.28 97 VAL A CA 1
ATOM 796 C C . VAL A 1 97 ? -29.852 -6.647 26.959 1.00 63.28 97 VAL A C 1
ATOM 798 O O . VAL A 1 97 ? -29.541 -6.835 28.131 1.00 63.28 97 VAL A O 1
ATOM 801 N N . ASN A 1 98 ? -29.145 -7.172 25.949 1.00 80.38 98 ASN A N 1
ATOM 802 C CA . ASN A 1 98 ? -28.036 -8.102 26.119 1.00 80.38 98 ASN A CA 1
ATO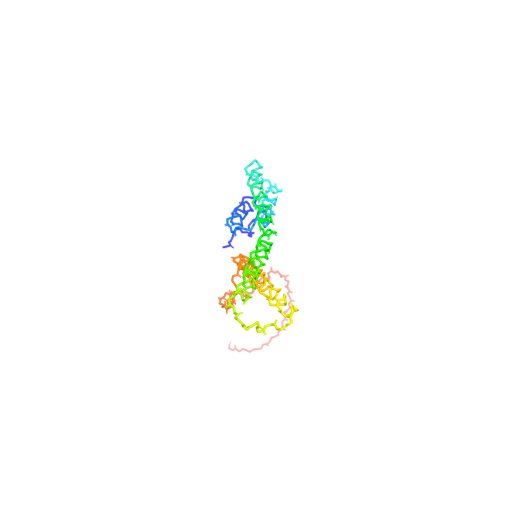M 803 C C . ASN A 1 98 ? -26.704 -7.494 25.633 1.00 80.38 98 ASN A C 1
ATOM 805 O O . ASN A 1 98 ? -26.566 -7.229 24.432 1.00 80.38 98 ASN A O 1
ATOM 809 N N . PRO A 1 99 ? -25.679 -7.388 26.501 1.00 80.50 99 PRO A N 1
ATOM 810 C CA . PRO A 1 99 ? -24.373 -6.807 26.162 1.00 80.50 99 PRO A CA 1
ATOM 811 C C . PRO A 1 99 ? -23.635 -7.547 25.032 1.00 80.50 99 PRO A C 1
ATOM 813 O O . PRO A 1 99 ? -22.768 -6.974 24.377 1.00 80.50 99 PRO A O 1
ATOM 816 N N . LEU A 1 100 ? -24.012 -8.798 24.747 1.00 81.81 100 LEU A N 1
ATOM 817 C CA . LEU A 1 100 ? -23.482 -9.581 23.628 1.00 81.81 100 LEU A CA 1
ATOM 818 C C . LEU A 1 100 ? -23.854 -9.012 22.252 1.00 81.81 100 LEU A C 1
ATOM 820 O O . LEU A 1 100 ? -23.019 -9.011 21.356 1.00 81.81 100 LEU A O 1
ATOM 824 N N . TRP A 1 101 ? -25.079 -8.516 22.056 1.00 80.75 101 TRP A N 1
ATOM 825 C CA . TRP A 1 101 ? -25.487 -7.976 20.750 1.00 80.75 101 TRP A CA 1
ATOM 826 C C . TRP A 1 101 ? -24.816 -6.635 20.451 1.00 80.75 101 TRP A C 1
ATOM 828 O O . TRP A 1 101 ? -24.498 -6.335 19.304 1.00 80.75 101 TRP A O 1
ATOM 838 N N . MET A 1 102 ? -24.530 -5.864 21.495 1.00 76.69 102 MET A N 1
ATOM 839 C CA . MET A 1 102 ? -23.846 -4.579 21.411 1.00 76.69 102 MET A CA 1
ATOM 840 C C . MET A 1 102 ? -22.406 -4.744 20.903 1.00 76.69 102 MET A C 1
ATOM 842 O O . MET A 1 102 ? -21.986 -4.041 19.985 1.00 76.69 102 MET A O 1
ATOM 846 N N . THR A 1 103 ? -21.671 -5.738 21.416 1.00 85.00 103 THR A N 1
ATOM 847 C CA . THR A 1 103 ? -20.324 -6.061 20.916 1.00 85.00 103 THR A CA 1
ATOM 848 C C . THR A 1 103 ? -20.364 -6.669 19.515 1.00 85.00 103 THR A C 1
ATOM 850 O O . THR A 1 103 ? -19.506 -6.350 18.691 1.00 85.00 103 THR A O 1
ATOM 853 N N . LEU A 1 104 ? -21.384 -7.476 19.201 1.00 87.50 104 LEU A N 1
ATOM 854 C CA . LEU A 1 104 ? -21.577 -8.059 17.869 1.00 87.50 104 LEU A CA 1
ATOM 855 C C . LEU A 1 104 ? -21.769 -6.976 16.794 1.00 87.50 104 LEU A C 1
ATOM 857 O O . LEU A 1 104 ? -21.171 -7.065 15.724 1.00 87.50 104 LEU A O 1
ATOM 861 N N . VAL A 1 105 ? -22.528 -5.916 17.090 1.00 83.38 105 VAL A N 1
ATOM 862 C CA . VAL A 1 105 ? -22.729 -4.780 16.171 1.00 83.38 105 VAL 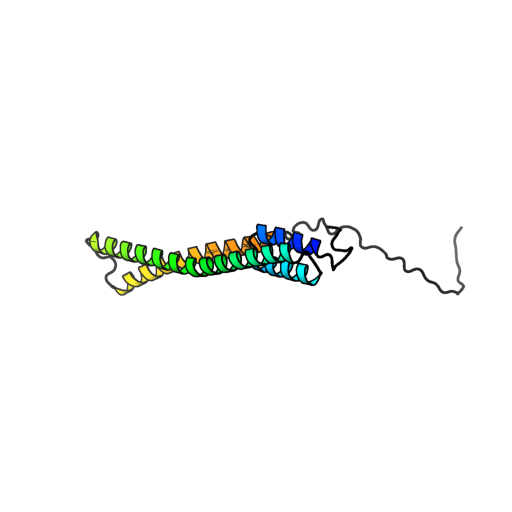A CA 1
ATOM 863 C C . VAL A 1 105 ? -21.423 -4.014 15.923 1.00 83.38 105 VAL A C 1
ATOM 865 O O . VAL A 1 105 ? -21.125 -3.679 14.777 1.00 83.38 105 VAL A O 1
ATOM 868 N N . VAL A 1 106 ? -20.594 -3.799 16.949 1.00 86.56 106 VAL A N 1
ATOM 869 C CA . VAL A 1 106 ? -19.273 -3.148 16.797 1.00 86.56 106 VAL A CA 1
ATOM 870 C C . VAL A 1 106 ? -18.312 -4.003 15.971 1.00 86.56 106 VAL A C 1
ATOM 872 O O . VAL A 1 106 ? -17.609 -3.498 15.090 1.00 86.56 106 VAL A O 1
ATOM 875 N N . MET A 1 107 ? -18.292 -5.312 16.224 1.00 86.31 107 MET A N 1
ATOM 876 C CA . MET A 1 107 ? -17.491 -6.262 15.451 1.00 86.31 107 MET A CA 1
ATOM 877 C C . MET A 1 107 ? -17.958 -6.336 13.992 1.00 86.31 107 MET A C 1
ATOM 879 O O . MET A 1 107 ? -17.128 -6.375 13.088 1.00 86.31 107 MET A O 1
ATOM 883 N N . ALA A 1 108 ? -19.267 -6.278 13.738 1.00 87.75 108 ALA A N 1
ATOM 884 C CA . ALA A 1 108 ? -19.812 -6.245 12.384 1.00 87.75 108 ALA A CA 1
ATOM 885 C C . ALA A 1 108 ? -19.463 -4.935 11.658 1.00 87.75 108 ALA A C 1
ATOM 887 O O . ALA A 1 108 ? -18.992 -4.972 10.523 1.00 87.75 108 ALA A O 1
ATOM 888 N N . ALA A 1 109 ? -19.619 -3.781 12.313 1.00 83.81 109 ALA A N 1
ATOM 889 C CA . ALA A 1 109 ? -19.292 -2.478 11.732 1.00 83.81 109 ALA A CA 1
ATOM 890 C C . ALA A 1 109 ? -17.797 -2.363 11.376 1.00 83.81 109 ALA A C 1
ATOM 892 O O . ALA A 1 109 ? -17.446 -1.953 10.268 1.00 83.81 109 ALA A O 1
ATOM 893 N N . SER A 1 110 ? -16.910 -2.793 12.278 1.00 87.94 110 SER A N 1
ATOM 894 C CA . SER A 1 110 ? -15.462 -2.811 12.027 1.00 87.94 110 SER A CA 1
ATOM 895 C C . SER A 1 110 ? -15.070 -3.794 10.917 1.00 87.94 110 SER A C 1
ATOM 897 O O . SER A 1 110 ? -14.256 -3.443 10.058 1.00 87.94 110 SER A O 1
ATOM 899 N N . ALA A 1 111 ? -15.688 -4.979 10.866 1.00 88.31 111 ALA A N 1
ATOM 900 C CA . ALA A 1 111 ? -15.476 -5.949 9.793 1.00 88.31 111 ALA A CA 1
ATOM 901 C C . ALA A 1 111 ? -15.915 -5.404 8.425 1.00 88.31 111 ALA A C 1
ATOM 903 O O . ALA A 1 111 ? -15.202 -5.596 7.441 1.00 88.31 111 ALA A O 1
ATOM 904 N N . VAL A 1 112 ? -17.031 -4.670 8.356 1.00 88.88 112 VAL A N 1
ATOM 905 C CA . VAL A 1 112 ? -17.500 -4.013 7.125 1.00 88.88 112 VAL A CA 1
ATOM 906 C C . VAL A 1 112 ? -16.515 -2.932 6.676 1.00 88.88 112 VAL A C 1
ATOM 908 O O . VAL A 1 112 ? -16.101 -2.943 5.518 1.00 88.88 112 VAL A O 1
ATOM 911 N N . CYS A 1 113 ? -16.056 -2.048 7.568 1.00 85.00 113 CYS A N 1
ATOM 912 C CA . CYS A 1 113 ? -15.044 -1.038 7.228 1.00 85.00 113 CYS A CA 1
ATOM 913 C C . CYS A 1 113 ? -13.727 -1.666 6.744 1.00 85.00 113 CYS A C 1
ATOM 915 O O . CYS A 1 113 ? -13.151 -1.216 5.751 1.00 85.00 113 CYS A O 1
ATOM 917 N N . TYR A 1 114 ? -13.275 -2.737 7.401 1.00 85.31 114 TYR A N 1
ATOM 918 C CA . TYR A 1 114 ? -12.108 -3.509 6.974 1.00 85.31 114 TYR A CA 1
ATOM 919 C C . TYR A 1 114 ? -12.316 -4.140 5.592 1.00 85.31 114 TYR A C 1
ATOM 921 O O . TYR A 1 114 ? -11.430 -4.075 4.738 1.00 85.31 114 TYR A O 1
ATOM 929 N N . PHE A 1 115 ? -13.492 -4.724 5.351 1.00 85.94 115 PHE A N 1
ATOM 930 C CA . PHE A 1 115 ? -13.819 -5.376 4.089 1.00 85.94 115 PHE A CA 1
ATOM 931 C C . PHE A 1 115 ? -13.910 -4.373 2.942 1.00 85.94 115 PHE A C 1
ATOM 933 O O . PHE A 1 115 ? -13.332 -4.620 1.892 1.00 85.94 115 PHE A O 1
ATOM 940 N N . PHE A 1 116 ? -14.539 -3.214 3.143 1.00 84.94 116 PHE A N 1
ATOM 941 C CA . PHE A 1 116 ? -14.574 -2.142 2.144 1.00 84.94 116 PHE A CA 1
ATOM 942 C C . PHE A 1 116 ? -13.175 -1.603 1.828 1.00 84.94 116 PHE A C 1
ATOM 944 O O . PHE A 1 116 ? -12.831 -1.461 0.653 1.00 84.94 116 PHE A O 1
ATOM 951 N N . ALA A 1 117 ? -12.336 -1.377 2.844 1.00 79.44 117 ALA A N 1
ATOM 952 C CA . ALA A 1 117 ? -10.947 -0.968 2.642 1.00 79.44 117 ALA A CA 1
ATOM 953 C C . ALA A 1 117 ? -10.152 -2.025 1.854 1.00 79.44 117 ALA A C 1
ATOM 955 O O . ALA A 1 117 ? -9.400 -1.694 0.934 1.00 79.44 117 ALA A O 1
ATOM 956 N N . ARG A 1 118 ? -10.347 -3.311 2.174 1.00 79.50 118 ARG A N 1
ATOM 957 C CA . ARG A 1 118 ? -9.679 -4.426 1.494 1.00 79.50 118 ARG A CA 1
ATOM 958 C C . ARG A 1 118 ? -10.209 -4.643 0.077 1.00 79.50 118 ARG A C 1
ATOM 960 O O . ARG A 1 118 ? -9.417 -4.893 -0.824 1.00 79.50 118 ARG A O 1
ATOM 967 N N . PHE A 1 119 ? -11.509 -4.487 -0.143 1.00 79.88 119 PHE A N 1
ATOM 968 C CA . PHE A 1 119 ? -12.166 -4.645 -1.437 1.00 79.88 119 PHE A CA 1
ATOM 969 C C . PHE A 1 119 ? -11.759 -3.542 -2.414 1.00 79.88 119 PHE A C 1
ATOM 971 O O . PHE A 1 119 ? -11.296 -3.848 -3.509 1.00 79.88 119 PHE A O 1
ATOM 978 N N . HIS A 1 120 ? -11.826 -2.275 -1.994 1.00 70.50 120 HIS A N 1
ATOM 979 C CA . HIS A 1 120 ? -11.400 -1.132 -2.809 1.00 70.50 120 HIS A CA 1
ATOM 980 C C . HIS A 1 120 ? -9.917 -1.220 -3.205 1.00 70.50 120 HIS A C 1
ATOM 982 O O . HIS A 1 120 ? -9.509 -0.821 -4.294 1.00 70.50 120 HIS A O 1
ATOM 988 N N . ARG A 1 121 ? -9.087 -1.790 -2.328 1.00 74.75 121 ARG A N 1
ATOM 989 C CA . ARG A 1 121 ? -7.681 -2.061 -2.624 1.00 74.75 121 ARG A CA 1
ATOM 990 C C . ARG A 1 121 ? -7.506 -3.196 -3.638 1.00 74.75 121 ARG A C 1
ATOM 992 O O . ARG A 1 121 ? -6.708 -3.072 -4.565 1.00 74.75 121 ARG A O 1
ATOM 999 N N . ASN A 1 122 ? -8.240 -4.293 -3.461 1.00 70.88 122 ASN A N 1
ATOM 1000 C CA . ASN A 1 122 ? -8.141 -5.481 -4.309 1.00 70.88 122 ASN A CA 1
ATOM 1001 C C . ASN A 1 122 ? -8.610 -5.194 -5.745 1.00 70.88 122 ASN A C 1
ATOM 1003 O O . ASN A 1 122 ? -8.030 -5.699 -6.710 1.00 70.88 122 ASN A O 1
ATOM 1007 N N . THR A 1 123 ? -9.618 -4.332 -5.898 1.00 67.12 123 THR A N 1
ATOM 1008 C CA . THR A 1 123 ? -10.066 -3.853 -7.207 1.00 67.12 123 THR A CA 1
ATOM 1009 C C . THR A 1 123 ? -9.023 -2.940 -7.849 1.00 67.12 123 THR A C 1
ATOM 1011 O O . THR A 1 123 ? -8.675 -3.163 -9.005 1.00 67.12 123 THR A O 1
ATOM 1014 N N . LEU A 1 124 ? -8.431 -1.994 -7.111 1.00 64.69 124 LEU A N 1
ATOM 1015 C CA . LEU A 1 124 ? -7.416 -1.074 -7.645 1.00 64.69 124 LEU A CA 1
ATOM 1016 C C . LEU A 1 124 ? -6.134 -1.787 -8.113 1.00 64.69 124 LEU A C 1
ATOM 1018 O O . LEU A 1 124 ? -5.591 -1.453 -9.165 1.00 64.69 124 LEU A O 1
ATOM 1022 N N . GLN A 1 125 ? -5.670 -2.802 -7.378 1.00 65.56 125 GLN A N 1
ATOM 1023 C CA . GLN A 1 125 ? -4.529 -3.623 -7.806 1.00 65.56 125 GLN A CA 1
ATOM 1024 C C . GLN A 1 125 ? -4.853 -4.484 -9.039 1.00 65.56 125 GLN A C 1
ATOM 1026 O O . GLN A 1 125 ? -3.988 -4.672 -9.893 1.00 65.56 125 GLN A O 1
ATOM 1031 N N . SER A 1 126 ? -6.094 -4.963 -9.173 1.00 63.84 126 SER A N 1
ATOM 1032 C CA . SER A 1 126 ? -6.523 -5.739 -10.348 1.00 63.84 126 SER A CA 1
ATOM 1033 C C . SER A 1 126 ? -6.637 -4.874 -11.610 1.00 63.84 126 SER A C 1
ATOM 1035 O O . SER A 1 126 ? -6.263 -5.316 -12.697 1.00 63.84 126 SER A O 1
ATOM 1037 N N . GLN A 1 127 ? -7.083 -3.618 -11.475 1.00 63.00 127 GLN A N 1
ATOM 1038 C CA . GLN A 1 127 ? -7.154 -2.663 -12.591 1.00 63.00 127 GLN A CA 1
ATOM 1039 C C . GLN A 1 127 ? -5.767 -2.345 -13.169 1.00 63.00 127 GLN A C 1
ATOM 1041 O O . GLN A 1 127 ? -5.613 -2.264 -14.384 1.00 63.00 127 GLN A O 1
ATOM 1046 N N . ARG A 1 128 ? -4.743 -2.224 -12.313 1.00 65.88 128 ARG A N 1
ATOM 1047 C CA . ARG A 1 128 ? -3.356 -1.972 -12.740 1.00 65.88 128 ARG A CA 1
ATOM 1048 C C . ARG A 1 128 ? -2.794 -3.113 -13.591 1.00 65.88 128 ARG A C 1
ATOM 1050 O O . ARG A 1 128 ? -2.303 -2.874 -14.688 1.00 65.88 128 ARG A O 1
ATOM 1057 N N . LYS A 1 129 ? -2.978 -4.358 -13.142 1.00 63.47 129 LYS A N 1
ATOM 1058 C CA . LYS A 1 129 ? -2.560 -5.565 -13.881 1.00 63.47 129 LYS A CA 1
ATOM 1059 C C . LYS A 1 129 ? -3.245 -5.692 -15.243 1.00 63.47 129 LYS A C 1
ATOM 1061 O O . LYS A 1 129 ? -2.584 -5.982 -16.233 1.00 63.47 129 LYS A O 1
ATOM 1066 N N . THR A 1 130 ? -4.529 -5.350 -15.300 1.00 63.25 130 THR A N 1
ATOM 1067 C CA . THR A 1 130 ? -5.321 -5.365 -16.541 1.00 63.25 130 THR A CA 1
ATOM 1068 C C . THR A 1 130 ? -4.882 -4.284 -17.545 1.00 63.25 130 THR A C 1
ATOM 1070 O O . THR A 1 130 ? -5.119 -4.432 -18.735 1.00 63.25 130 THR A O 1
ATOM 1073 N N . LEU A 1 131 ? -4.220 -3.204 -17.104 1.00 63.22 131 LEU A N 1
ATOM 1074 C CA . LEU A 1 131 ? -3.813 -2.089 -17.975 1.00 63.22 131 LEU A CA 1
ATOM 1075 C C . LEU A 1 131 ? -2.604 -2.409 -18.879 1.00 63.22 131 LEU A C 1
ATOM 1077 O O . LEU A 1 131 ? -2.381 -1.710 -19.869 1.00 63.22 131 LEU A O 1
ATOM 1081 N N . LEU A 1 132 ? -1.802 -3.415 -18.515 1.00 63.06 132 LEU A N 1
ATOM 1082 C CA . LEU A 1 132 ? -0.623 -3.864 -19.272 1.00 63.06 132 LEU A CA 1
ATOM 1083 C C . LEU A 1 132 ? -0.871 -5.148 -20.063 1.00 63.06 132 LEU A C 1
ATOM 1085 O O . LEU A 1 132 ? -0.113 -5.446 -20.991 1.00 63.06 132 LEU A O 1
ATOM 1089 N N . GLU A 1 133 ? -1.912 -5.901 -19.712 1.00 61.12 133 GLU A N 1
ATOM 1090 C CA . GLU A 1 133 ? -2.403 -6.961 -20.578 1.00 61.12 133 GLU A CA 1
ATOM 1091 C C . GLU A 1 133 ? -3.077 -6.308 -21.790 1.00 61.12 133 GLU A C 1
ATOM 1093 O O . GLU A 1 133 ? -3.793 -5.312 -21.642 1.00 61.12 133 GLU A O 1
ATOM 1098 N N . PRO A 1 134 ? -2.811 -6.794 -23.016 1.00 59.03 134 PRO A N 1
ATOM 1099 C CA . PRO A 1 134 ? -3.546 -6.311 -24.173 1.00 59.03 134 PRO A CA 1
ATOM 1100 C C . PRO A 1 134 ? -5.047 -6.443 -23.873 1.00 59.03 134 PRO A C 1
ATOM 1102 O O . PRO A 1 134 ? -5.452 -7.456 -23.293 1.00 59.03 134 PRO A O 1
ATOM 1105 N N . PRO A 1 135 ? -5.868 -5.431 -24.217 1.00 61.56 135 PRO A N 1
ATOM 1106 C CA . PRO A 1 135 ? -7.306 -5.518 -24.008 1.00 61.56 135 PRO A CA 1
ATOM 1107 C C . PRO A 1 135 ? -7.810 -6.828 -24.615 1.00 61.56 135 PRO A C 1
ATOM 1109 O O . PRO A 1 135 ? -7.362 -7.203 -25.698 1.00 61.56 135 PRO A O 1
ATOM 1112 N N . LEU A 1 136 ? -8.714 -7.524 -23.915 1.00 58.34 136 LEU A N 1
ATOM 1113 C CA . LEU A 1 136 ? -9.405 -8.683 -24.478 1.00 58.34 136 LEU A CA 1
ATOM 1114 C C . LEU A 1 136 ? -9.906 -8.293 -25.872 1.00 58.34 136 LEU A C 1
ATOM 1116 O O . LEU A 1 136 ? -10.643 -7.312 -26.004 1.00 58.34 136 LEU A O 1
ATOM 1120 N N . ASP A 1 137 ? -9.482 -9.043 -26.892 1.00 61.38 137 ASP A N 1
ATOM 1121 C CA . ASP A 1 137 ? -9.941 -8.916 -28.276 1.00 61.38 137 ASP A CA 1
ATOM 1122 C C . ASP A 1 137 ? -11.429 -9.317 -28.343 1.00 61.38 137 ASP A C 1
ATOM 1124 O O . ASP A 1 137 ? -11.804 -10.361 -28.866 1.00 61.38 137 ASP A O 1
ATOM 1128 N N . ILE A 1 138 ? -12.314 -8.496 -27.771 1.00 60.41 138 ILE A N 1
ATOM 1129 C CA . ILE A 1 138 ? -13.776 -8.645 -27.871 1.00 60.41 138 ILE A CA 1
ATOM 1130 C C . ILE A 1 138 ? -14.207 -8.447 -29.333 1.00 60.41 138 ILE A C 1
ATOM 1132 O O . ILE A 1 138 ? -15.216 -8.982 -29.784 1.00 60.41 138 ILE A O 1
ATOM 1136 N N . PHE A 1 139 ? -13.391 -7.726 -30.101 1.00 53.06 139 PHE A N 1
ATOM 1137 C CA . PHE A 1 139 ? -13.471 -7.664 -31.545 1.00 53.06 139 PHE A CA 1
ATOM 1138 C C . PHE A 1 139 ? -12.384 -8.561 -32.128 1.00 53.06 139 PHE A C 1
ATOM 1140 O O . PHE A 1 139 ? -11.251 -8.127 -32.317 1.00 53.06 139 PHE A O 1
ATOM 1147 N N . GLY A 1 140 ? -12.747 -9.786 -32.509 1.00 51.25 140 GLY A N 1
ATOM 1148 C CA . GLY A 1 140 ? -11.949 -10.655 -33.383 1.00 51.25 140 GLY A CA 1
ATOM 1149 C C . GLY A 1 140 ? -11.691 -10.075 -34.787 1.00 51.25 140 GLY A C 1
ATOM 1150 O O . GLY A 1 140 ? -11.539 -10.825 -35.742 1.00 51.25 140 GLY A O 1
ATOM 1151 N N . MET A 1 141 ? -11.630 -8.750 -34.942 1.00 50.19 141 MET A N 1
ATOM 1152 C CA . MET A 1 141 ? -11.326 -8.049 -36.190 1.00 50.19 141 MET A CA 1
ATOM 1153 C C . MET A 1 141 ? -9.824 -7.964 -36.492 1.00 50.19 141 MET A C 1
ATOM 1155 O O . MET A 1 141 ? -9.444 -7.457 -37.542 1.00 50.19 141 MET A O 1
ATOM 1159 N N . CYS A 1 142 ? -8.966 -8.516 -35.630 1.00 51.47 142 CYS A N 1
ATOM 1160 C CA . CYS A 1 142 ? -7.568 -8.789 -35.973 1.00 51.47 142 CYS A CA 1
ATOM 1161 C C . CYS A 1 142 ? -7.325 -10.240 -36.423 1.00 51.47 142 CYS A C 1
ATOM 1163 O O . CYS A 1 142 ? -6.180 -10.599 -36.687 1.00 51.47 142 CYS A O 1
ATOM 1165 N N . SER A 1 143 ? -8.373 -11.065 -36.549 1.00 53.16 143 SER A N 1
ATOM 1166 C CA . SER A 1 143 ? -8.276 -12.407 -37.132 1.00 53.16 143 SER A CA 1
ATOM 1167 C C . SER A 1 143 ? -9.048 -12.499 -38.445 1.00 53.16 143 SER A C 1
ATOM 1169 O O . SER A 1 143 ? -9.918 -13.347 -38.602 1.00 53.16 143 SER A O 1
ATOM 1171 N N . GLU A 1 144 ? -8.699 -11.676 -39.428 1.00 54.38 144 GLU A N 1
ATOM 1172 C CA . GLU A 1 144 ? -8.952 -12.052 -40.816 1.00 54.38 144 GLU A CA 1
ATOM 1173 C C . GLU A 1 144 ? -7.760 -11.672 -41.694 1.00 54.38 144 GLU A C 1
ATOM 1175 O O . GLU A 1 144 ? -7.447 -10.497 -41.869 1.00 54.38 144 GLU A O 1
ATOM 1180 N N . LYS A 1 145 ? -7.173 -12.723 -42.290 1.00 46.06 145 LYS A N 1
ATOM 1181 C CA . LYS A 1 145 ? -6.098 -12.752 -43.301 1.00 46.06 145 LYS A CA 1
ATOM 1182 C C . LYS A 1 145 ? -4.710 -12.498 -42.686 1.00 46.06 145 LYS A C 1
ATOM 1184 O O . LYS A 1 145 ? -4.407 -11.409 -42.235 1.00 46.06 145 LYS A O 1
ATOM 1189 N N . GLU A 1 146 ? -3.803 -13.468 -42.605 1.00 40.69 146 GLU A N 1
ATOM 1190 C CA . GLU A 1 146 ? -3.410 -14.405 -43.658 1.00 40.69 146 GLU A CA 1
ATOM 1191 C C . GLU A 1 146 ? -2.923 -15.746 -43.072 1.00 40.69 146 GLU A C 1
ATOM 1193 O O . GLU A 1 146 ? -1.750 -15.925 -42.757 1.00 40.69 146 GLU A O 1
ATOM 1198 N N . GLU A 1 147 ? -3.808 -16.739 -43.013 1.00 47.06 147 GLU A N 1
ATOM 1199 C CA . GLU A 1 147 ? -3.409 -18.101 -43.366 1.00 47.06 147 GLU A CA 1
ATOM 1200 C C . GLU A 1 147 ? -3.621 -18.248 -44.877 1.00 47.06 147 GLU A C 1
ATOM 1202 O O . GLU A 1 147 ? -4.757 -18.373 -45.336 1.00 47.06 147 GLU A O 1
ATOM 1207 N N . LYS A 1 148 ? -2.539 -18.219 -45.667 1.00 35.75 148 LYS A N 1
ATOM 1208 C CA . LYS A 1 148 ? -2.413 -19.069 -46.864 1.00 35.75 148 LYS A CA 1
ATOM 1209 C C . LYS A 1 148 ? -0.989 -19.089 -47.433 1.00 35.75 148 LYS A C 1
ATOM 1211 O O . LYS A 1 148 ? -0.505 -18.111 -47.983 1.00 35.75 148 LYS A O 1
ATOM 1216 N N . LYS A 1 149 ? -0.439 -20.308 -47.401 1.00 32.12 149 LYS A N 1
ATOM 1217 C CA . LYS A 1 149 ? 0.591 -20.904 -48.270 1.00 32.12 149 LYS A CA 1
ATOM 1218 C C . LYS A 1 149 ? 2.015 -20.336 -48.221 1.00 32.12 149 LYS A C 1
ATOM 1220 O O . LYS A 1 149 ? 2.404 -19.478 -49.000 1.00 32.12 149 LYS A O 1
ATOM 1225 N N . VAL A 1 150 ? 2.841 -21.030 -47.441 1.00 37.38 150 VAL A N 1
ATOM 1226 C CA . VAL A 1 150 ? 4.246 -21.298 -47.785 1.00 37.38 150 VAL A CA 1
ATOM 1227 C C . VAL A 1 150 ? 4.288 -22.077 -49.115 1.00 37.38 150 VAL A C 1
ATOM 1229 O O . VAL A 1 150 ? 3.664 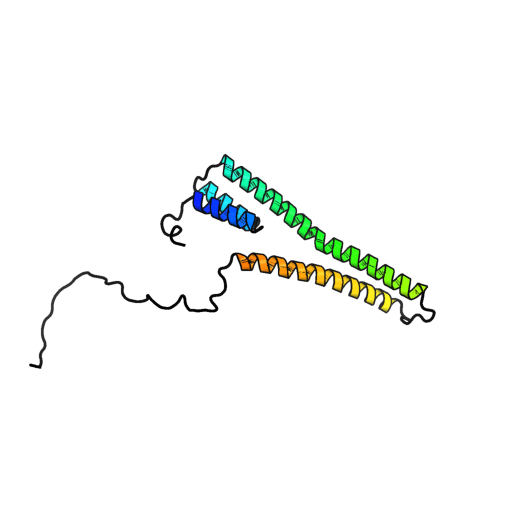-23.140 -49.187 1.00 37.38 150 VAL A O 1
ATOM 1232 N N . PRO A 1 151 ? 5.002 -21.629 -50.165 1.00 33.22 151 PRO A N 1
ATOM 1233 C CA . PRO A 1 151 ? 5.424 -22.512 -51.237 1.00 33.22 151 PRO A CA 1
ATOM 1234 C C . PRO A 1 151 ? 6.766 -23.134 -50.834 1.00 33.22 151 PRO A C 1
ATOM 1236 O O . PRO A 1 151 ? 7.813 -22.495 -50.892 1.00 33.22 151 PRO A O 1
ATOM 1239 N N . SER A 1 152 ? 6.718 -24.389 -50.390 1.00 30.42 152 SER A N 1
ATOM 1240 C CA . SER A 1 152 ? 7.887 -25.268 -50.376 1.00 30.42 152 SER A CA 1
ATOM 1241 C C . SER A 1 152 ? 8.182 -25.649 -51.826 1.00 30.42 152 SER A C 1
ATOM 1243 O O . SER A 1 152 ? 7.366 -26.305 -52.471 1.00 30.42 152 SER A O 1
ATOM 1245 N N . GLY A 1 153 ? 9.304 -25.163 -52.353 1.00 29.72 153 GLY A N 1
ATOM 1246 C CA . GLY A 1 153 ? 9.822 -25.513 -53.669 1.00 29.72 153 GLY A CA 1
ATOM 1247 C C . GLY A 1 153 ? 11.126 -26.293 -53.543 1.00 29.72 153 GLY A C 1
ATOM 1248 O O . GLY A 1 153 ? 12.161 -25.708 -53.252 1.00 29.72 153 GLY A O 1
ATOM 1249 N N . SER A 1 154 ? 11.049 -27.603 -53.758 1.00 27.92 154 SER A N 1
ATOM 1250 C CA . SER A 1 154 ? 12.085 -28.523 -54.270 1.00 27.92 154 SER A CA 1
ATOM 1251 C C . SER A 1 154 ? 11.388 -29.891 -54.300 1.00 27.92 154 SER A C 1
ATOM 1253 O O . SER A 1 154 ? 10.751 -30.248 -53.317 1.00 27.92 154 SER A O 1
ATOM 1255 N N . GLY A 1 155 ? 11.259 -30.627 -55.396 1.00 27.98 155 GLY A N 1
ATOM 1256 C CA . GLY A 1 155 ? 12.174 -30.876 -56.501 1.00 27.98 155 GLY A CA 1
ATOM 1257 C C . GLY A 1 155 ? 12.328 -32.396 -56.519 1.00 27.98 155 GLY A C 1
ATOM 1258 O O . GLY A 1 155 ? 12.924 -32.896 -55.583 1.00 27.98 155 GLY A O 1
ATOM 1259 N N . ASP A 1 156 ? 11.661 -33.070 -57.467 1.00 29.31 156 ASP A N 1
ATOM 1260 C CA . ASP A 1 156 ? 11.869 -34.450 -57.974 1.00 29.31 156 ASP A CA 1
ATOM 1261 C C . ASP A 1 156 ? 10.590 -34.844 -58.752 1.00 29.31 156 ASP A C 1
ATOM 1263 O O . ASP A 1 156 ? 9.490 -34.842 -58.209 1.00 29.31 156 ASP A O 1
ATOM 1267 N N . ALA A 1 157 ? 10.596 -34.813 -60.086 1.00 27.12 157 ALA A N 1
ATOM 1268 C CA . ALA A 1 157 ? 11.073 -35.849 -61.007 1.00 27.12 157 ALA A CA 1
ATOM 1269 C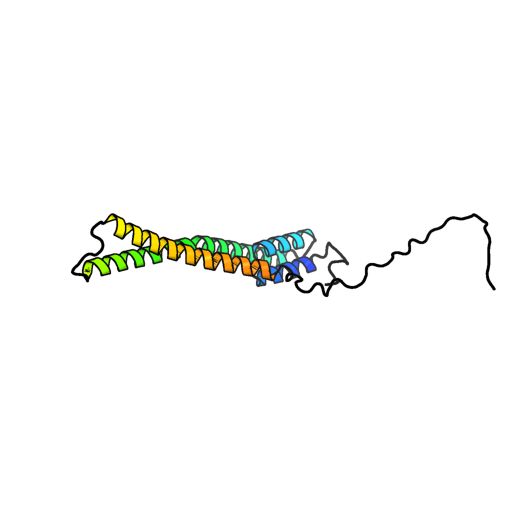 C . ALA A 1 157 ? 10.058 -36.995 -61.233 1.00 27.12 157 ALA A C 1
ATOM 1271 O O . ALA A 1 157 ? 9.785 -37.791 -60.348 1.00 27.12 157 ALA A O 1
ATOM 1272 N N . ALA A 1 158 ? 9.598 -37.058 -62.490 1.00 28.44 158 ALA A N 1
ATOM 1273 C CA . ALA A 1 158 ? 9.191 -38.241 -63.259 1.00 28.44 158 ALA A CA 1
ATOM 1274 C C . ALA A 1 158 ? 7.966 -39.077 -62.820 1.00 28.44 158 ALA A C 1
ATOM 1276 O O . ALA A 1 158 ? 8.032 -39.863 -61.887 1.00 28.44 158 ALA A O 1
ATOM 1277 N N . GLN A 1 159 ? 6.891 -38.975 -63.612 1.00 31.55 159 GLN A N 1
ATOM 1278 C CA . GLN A 1 159 ? 6.215 -40.049 -64.381 1.00 31.55 159 GLN A CA 1
ATOM 1279 C C . GLN A 1 159 ? 4.802 -39.549 -64.728 1.00 31.55 159 GLN A C 1
ATOM 1281 O O . GLN A 1 159 ? 4.032 -39.182 -63.850 1.00 31.55 159 GLN A O 1
ATOM 1286 N N . GLU A 1 160 ? 4.516 -39.206 -65.982 1.00 31.94 160 GLU A N 1
ATOM 1287 C CA . GLU A 1 160 ? 4.208 -40.113 -67.100 1.00 31.94 160 GLU A CA 1
ATOM 1288 C C . GLU A 1 160 ? 2.773 -40.673 -67.022 1.00 31.94 160 GLU A C 1
ATOM 1290 O O . GLU A 1 160 ? 2.385 -41.328 -66.065 1.00 31.94 160 GLU A O 1
ATOM 1295 N N . GLU A 1 161 ? 2.019 -40.354 -68.081 1.00 30.39 161 GLU A N 1
ATOM 1296 C CA . GLU A 1 161 ? 0.772 -40.972 -68.551 1.00 30.39 161 GLU A CA 1
ATOM 1297 C C . GLU A 1 161 ? -0.487 -40.969 -67.661 1.00 30.39 161 GLU A C 1
ATOM 1299 O O . GLU A 1 161 ? -0.667 -41.783 -66.766 1.00 30.39 161 GLU A O 1
ATOM 1304 N N . ALA A 1 162 ? -1.486 -40.168 -68.061 1.00 34.84 162 ALA A N 1
ATOM 1305 C CA . ALA A 1 162 ? -2.648 -40.695 -68.795 1.00 34.84 162 ALA A CA 1
ATOM 1306 C C . ALA A 1 162 ? -3.710 -39.606 -69.085 1.00 34.84 162 ALA A C 1
ATOM 1308 O O . ALA A 1 162 ? -4.405 -39.124 -68.200 1.00 34.84 162 ALA A O 1
ATOM 1309 N N . LYS A 1 163 ? -3.877 -39.319 -70.384 1.00 33.56 163 LYS A N 1
ATOM 1310 C CA . LYS A 1 163 ? -5.147 -39.427 -71.132 1.00 33.56 163 LYS A CA 1
ATOM 1311 C C . LYS A 1 163 ? -6.363 -38.586 -70.677 1.00 33.56 163 LYS A C 1
ATOM 1313 O O . LYS A 1 163 ? -7.009 -38.892 -69.686 1.00 33.56 163 LYS A O 1
ATOM 1318 N N . SER A 1 164 ? -6.814 -37.725 -71.605 1.00 33.78 164 SER A N 1
ATOM 1319 C CA . SER A 1 164 ? -8.196 -37.668 -72.143 1.00 33.78 164 SER A CA 1
ATOM 1320 C C . SER A 1 164 ? -8.915 -36.308 -72.064 1.00 33.78 164 SER A C 1
ATOM 1322 O O . SER A 1 164 ? -9.450 -35.946 -71.024 1.00 33.78 164 SER A O 1
ATOM 1324 N N . LYS A 1 165 ? -9.115 -35.727 -73.262 1.00 38.28 165 LYS A N 1
ATOM 1325 C CA . LYS A 1 165 ? -10.243 -34.880 -73.714 1.00 38.28 165 LYS A CA 1
ATOM 1326 C C . LYS A 1 165 ? -10.316 -33.442 -73.177 1.00 38.28 165 LYS A C 1
ATOM 1328 O O . LYS A 1 165 ? -10.759 -33.219 -72.058 1.00 38.28 165 LYS A O 1
ATOM 1333 N N . THR A 1 166 ? -10.124 -32.456 -74.056 1.00 39.31 166 THR A N 1
ATOM 1334 C CA . THR A 1 166 ? -11.217 -31.729 -74.752 1.00 39.31 166 THR A CA 1
ATOM 1335 C C . THR A 1 166 ? -10.650 -30.469 -75.421 1.00 39.31 166 THR A C 1
ATOM 1337 O O . THR A 1 166 ? -9.940 -29.711 -74.767 1.00 39.31 166 THR A O 1
ATOM 1340 N N . SER A 1 167 ? -11.065 -30.274 -76.680 1.00 34.88 167 SER A N 1
ATOM 1341 C CA . SER A 1 167 ? -10.850 -29.141 -77.599 1.00 34.88 167 SER A CA 1
ATOM 1342 C C . SER A 1 167 ? -9.541 -29.097 -78.377 1.00 34.88 167 SER A C 1
ATOM 1344 O O . SER A 1 167 ? -8.473 -28.875 -77.774 1.00 34.88 167 SER A O 1
#

Secondary structure (DSSP, 8-state):
--STTS-TT-HHHHHHHHHHHHHTT-HHHHHHHHHHHHHTT--HHHHHHHHHHHHHHHHHHHHHHHHHHHHHHHHHHHHHHHHHHHHHHH-SS-S--SHHHHHHHHHHHHHHHHHHHHHHHHHHHHHHHHHHSPPP-SSGGG--S----------------------

InterPro domains:
  IPR011990 Tetratricopeptide-like helical domain superfamily [G3DSA:1.25.40.10] (1-68)
  IPR011990 Tetratricopeptide-like helical domain superfamily [SSF48452] (2-55)
  IPR019734 Tetratricopeptide repeat [PS50005] (11-44)

pLDDT: mean 72.39, std 19.87, range [27.12, 94.56]

Radius of gyration: 31.84 Å; chains: 1; bounding box: 60×50×105 Å

Foldseek 3Di:
DPPCVPDVLDLVVLQVVLVVCVVLVVLVSSLVSLVSSVVSPHPVVVSVVVSVVSVVSVVVCVVCVVCQLVVQLVVLLVVLVVVLCCLVVPDPDNPCPDVVVSVVSSVVSSVVSSVVSVVVVVVVVVVSVCVPPDPPCPPPPVPDDDDDDDDDDDDDDDDDDDDDDDD